Protein AF-A0A2N1VUA3-F1 (afdb_monomer_lite)

Secondary structure (DSSP, 8-state):
--SSHHHHHHHHHHHHHHHHHHHHHHHHHTTS---EETT-HHHHHHH----HHHHHTT--EEEEEEEEE-TTS-EEEEEEEE-S-HHHHHHHHHHHHHS-EEPEEETTEEE-EEEEEEEEE----------

Radius of gyration: 24.46 Å; chains: 1; bounding box: 41×30×92 Å

pLDDT: mean 82.03, std 17.95, range [46.97, 97.94]

Sequence (131 aa):
MKSTVSKYLSAAALMFFLFCYNNSYYAQQKSENMPLPVGGVESIMQNVIYPETAKNAGIQGKVIVTALVNLQGDVIKTTVVRSAGPELDKAAQEAIEKTKFVPAIKNGEKVQAEVTIPVYFKLNEEKKNKE

Foldseek 3Di:
DPPPVVVVVVVVVVVVVVVVVVVVVVVVVVPQPAKAWDVGLVQLVVQQDQDPVCVVVVQWDKWKKKFKAALQQATPDIDTPDDSDPRNNVSSVRSNRPTGINAGGDPNGGGTDMDMDIDGGDDDPPDPDDD

Structure (mmCIF, N/CA/C/O backbone):
data_AF-A0A2N1VUA3-F1
#
_entry.id   AF-A0A2N1VUA3-F1
#
loop_
_atom_site.group_PDB
_atom_site.id
_atom_site.type_symbol
_atom_site.label_atom_id
_atom_site.label_alt_id
_atom_site.label_comp_id
_atom_site.label_asym_id
_atom_site.label_entity_id
_atom_site.label_seq_id
_atom_site.pdbx_PDB_ins_code
_atom_site.Cartn_x
_atom_site.Cartn_y
_atom_site.Cartn_z
_atom_site.occupancy
_atom_site.B_iso_or_equiv
_atom_site.auth_seq_id
_atom_site.auth_comp_id
_atom_site.auth_asym_id
_atom_site.auth_atom_id
_atom_site.pdbx_PDB_model_num
ATOM 1 N N . MET A 1 1 ? -9.321 17.331 -66.915 1.00 51.44 1 MET A N 1
ATOM 2 C CA . MET A 1 1 ? -10.028 17.347 -65.611 1.00 51.44 1 MET A CA 1
ATOM 3 C C . MET A 1 1 ? -9.950 15.988 -64.886 1.00 51.44 1 MET A C 1
ATOM 5 O O . MET A 1 1 ? -10.962 15.480 -64.434 1.00 51.44 1 MET A O 1
ATOM 9 N N . LYS A 1 2 ? -8.762 15.362 -64.782 1.00 47.41 2 LYS A N 1
ATOM 10 C CA . LYS A 1 2 ? -8.567 14.075 -64.066 1.00 47.41 2 LYS A CA 1
ATOM 11 C C . LYS A 1 2 ? -7.374 14.078 -63.089 1.00 47.41 2 LYS A C 1
ATOM 13 O O . LYS A 1 2 ? -7.181 13.111 -62.370 1.00 47.41 2 LYS A O 1
ATOM 18 N N . SER A 1 3 ? -6.584 15.155 -63.028 1.00 53.78 3 SER A N 1
ATOM 19 C CA . SER A 1 3 ? -5.325 15.190 -62.261 1.00 53.78 3 SER A CA 1
ATOM 20 C C . SER A 1 3 ? -5.448 15.772 -60.848 1.00 53.78 3 SER A C 1
ATOM 22 O O . SER A 1 3 ? -4.531 15.615 -60.048 1.00 53.78 3 SER A O 1
ATOM 24 N N . THR A 1 4 ? -6.561 16.432 -60.524 1.00 52.69 4 THR A N 1
ATOM 25 C CA . THR A 1 4 ? -6.738 17.142 -59.249 1.00 52.69 4 THR A CA 1
ATOM 26 C C . THR A 1 4 ? -7.256 16.211 -58.149 1.00 52.69 4 THR A C 1
ATOM 28 O O . THR A 1 4 ? -6.668 16.143 -57.077 1.00 52.69 4 THR A O 1
ATOM 31 N N . VAL A 1 5 ? -8.278 15.397 -58.437 1.00 56.91 5 VAL A N 1
ATOM 32 C CA . VAL A 1 5 ? -8.904 14.472 -57.467 1.00 56.91 5 VAL A CA 1
ATOM 33 C C . VAL A 1 5 ? -7.919 13.405 -56.961 1.00 56.91 5 VAL A C 1
ATOM 35 O O . VAL A 1 5 ? -7.900 13.102 -55.773 1.00 56.91 5 VAL A O 1
ATOM 38 N N . SER A 1 6 ? -7.025 12.908 -57.824 1.00 48.34 6 SER A N 1
ATOM 39 C CA . SER A 1 6 ? -6.005 11.912 -57.450 1.00 48.34 6 SER A CA 1
ATOM 40 C C . SER A 1 6 ? -4.966 12.445 -56.456 1.00 48.34 6 SER A C 1
ATOM 42 O O . SER A 1 6 ? -4.451 11.674 -55.649 1.00 48.34 6 SER A O 1
ATOM 44 N N . LYS A 1 7 ? -4.654 13.750 -56.494 1.00 51.56 7 LYS A N 1
ATOM 45 C CA . LYS A 1 7 ? -3.685 14.371 -55.575 1.00 51.56 7 LYS A CA 1
ATOM 46 C C . LYS A 1 7 ? -4.269 14.538 -54.168 1.00 51.56 7 LYS A C 1
ATOM 48 O O . LYS A 1 7 ? -3.577 14.273 -53.190 1.00 51.56 7 LYS A O 1
ATOM 53 N N . TYR A 1 8 ? -5.551 14.896 -54.063 1.00 56.16 8 TYR A N 1
ATOM 54 C CA . TYR A 1 8 ? -6.241 15.020 -52.772 1.00 56.16 8 TYR A CA 1
ATOM 55 C C . TYR A 1 8 ? -6.582 13.666 -52.147 1.00 56.16 8 TYR A C 1
ATOM 57 O O . TYR A 1 8 ? -6.525 13.534 -50.927 1.00 56.16 8 TYR A O 1
ATOM 65 N N . LEU A 1 9 ? -6.851 12.645 -52.968 1.00 53.16 9 LEU A N 1
ATOM 66 C CA . LEU A 1 9 ? -7.086 11.282 -52.491 1.00 53.16 9 LEU A CA 1
ATOM 67 C C . LEU A 1 9 ? -5.841 10.697 -51.797 1.00 53.16 9 LEU A C 1
ATOM 69 O O . LEU A 1 9 ? -5.961 10.047 -50.763 1.00 53.16 9 LEU A O 1
ATOM 73 N N . SER A 1 10 ? -4.641 11.004 -52.306 1.00 59.09 10 SER A N 1
ATOM 74 C CA . SER A 1 10 ? -3.380 10.580 -51.682 1.00 59.09 10 SER A CA 1
ATOM 75 C C . SER A 1 10 ? -3.047 11.367 -50.407 1.00 59.09 10 SER A C 1
ATOM 77 O O . SER A 1 10 ? -2.540 10.786 -49.450 1.00 59.09 10 SER A O 1
ATOM 79 N N . ALA A 1 11 ? -3.333 12.673 -50.369 1.00 59.22 11 ALA A N 1
ATOM 80 C CA . ALA A 1 11 ? -3.053 13.519 -49.205 1.00 59.22 11 ALA A CA 1
ATOM 81 C C . ALA A 1 11 ? -4.005 13.238 -48.028 1.00 59.22 11 ALA A C 1
ATOM 83 O O . ALA A 1 11 ? -3.568 13.197 -46.879 1.00 59.22 11 ALA A O 1
ATOM 84 N N . ALA A 1 12 ? -5.289 12.989 -48.309 1.00 60.38 12 ALA A N 1
ATOM 85 C CA . ALA A 1 12 ? -6.269 12.604 -47.297 1.00 60.38 12 ALA A CA 1
ATOM 86 C C . ALA A 1 12 ? -5.959 11.222 -46.703 1.00 60.38 12 ALA A C 1
ATOM 88 O O . ALA A 1 12 ? -6.050 11.052 -45.491 1.00 60.38 12 ALA A O 1
ATOM 89 N N . ALA A 1 13 ? -5.513 10.265 -47.526 1.00 60.50 13 ALA A N 1
ATOM 90 C CA . ALA A 1 13 ? -5.054 8.964 -47.046 1.00 60.50 13 ALA A CA 1
ATOM 91 C C . ALA A 1 13 ? -3.825 9.096 -46.129 1.00 60.50 13 ALA A C 1
ATOM 93 O O . ALA A 1 13 ? -3.815 8.523 -45.046 1.00 60.50 13 ALA A O 1
ATOM 94 N N . LEU A 1 14 ? -2.828 9.908 -46.499 1.00 60.19 14 LEU A N 1
ATOM 95 C CA . LEU A 1 14 ? -1.644 10.171 -45.666 1.00 60.19 14 LEU A CA 1
ATOM 96 C C . LEU A 1 14 ? -1.987 10.859 -44.334 1.00 60.19 14 LEU A C 1
ATOM 98 O O . LEU A 1 14 ? -1.448 10.478 -43.298 1.00 60.19 14 LEU A O 1
ATOM 102 N N . MET A 1 15 ? -2.913 11.820 -44.337 1.00 61.62 15 MET A N 1
ATOM 103 C CA . MET A 1 15 ? -3.420 12.466 -43.116 1.00 61.62 15 MET A CA 1
ATOM 104 C C . MET A 1 15 ? -4.175 11.482 -42.213 1.00 61.62 15 MET A C 1
ATOM 106 O O . MET A 1 15 ? -3.995 11.506 -40.998 1.00 61.62 15 MET A O 1
ATOM 110 N N . PHE A 1 16 ? -4.984 10.590 -42.792 1.00 61.81 16 PHE A N 1
ATOM 111 C CA . PHE A 1 16 ? -5.712 9.563 -42.043 1.00 61.81 16 PHE A CA 1
ATOM 112 C C . PHE A 1 16 ? -4.758 8.518 -41.455 1.00 61.81 16 PHE A C 1
ATOM 114 O O . PHE A 1 16 ? -4.883 8.159 -40.289 1.00 61.81 16 PHE A O 1
ATOM 121 N N . PHE A 1 17 ? -3.745 8.101 -42.218 1.00 59.34 17 PHE A N 1
ATOM 122 C CA . PHE A 1 17 ? -2.687 7.219 -41.731 1.00 59.34 17 PHE A CA 1
ATOM 123 C C . PHE A 1 17 ? -1.884 7.867 -40.601 1.00 59.34 17 PHE A C 1
ATOM 125 O O . PHE A 1 17 ? -1.675 7.217 -39.584 1.00 59.34 17 PHE A O 1
ATOM 132 N N . LEU A 1 18 ? -1.504 9.144 -40.713 1.00 60.25 18 LEU A N 1
ATOM 133 C CA . LEU A 1 18 ? -0.823 9.864 -39.632 1.00 60.25 18 LEU A CA 1
ATOM 134 C C . LEU A 1 18 ? -1.718 10.036 -38.397 1.00 60.25 18 LEU A C 1
ATOM 136 O O . LEU A 1 18 ? -1.234 9.900 -37.277 1.00 60.25 18 LEU A O 1
ATOM 140 N N . PHE A 1 19 ? -3.014 10.298 -38.566 1.00 60.75 19 PHE A N 1
ATOM 141 C CA . PHE A 1 19 ? -3.951 10.425 -37.447 1.00 60.75 19 PHE A CA 1
ATOM 142 C C . PHE A 1 19 ? -4.188 9.080 -36.738 1.00 60.75 19 PHE A C 1
ATOM 144 O O . PHE A 1 19 ? -4.130 9.017 -35.510 1.00 60.75 19 PHE A O 1
ATOM 151 N N . CYS A 1 20 ? -4.368 7.989 -37.491 1.00 52.97 20 CYS A N 1
ATOM 152 C CA . CYS A 1 20 ? -4.460 6.630 -36.951 1.00 52.97 20 CYS A CA 1
ATOM 153 C C . CYS A 1 20 ? -3.163 6.197 -36.256 1.00 52.97 20 CYS A C 1
ATOM 155 O O . CYS A 1 20 ? -3.224 5.607 -35.179 1.00 52.97 20 CYS A O 1
ATOM 157 N N . TYR A 1 21 ? -2.000 6.531 -36.823 1.00 59.19 21 TYR A N 1
ATOM 158 C CA . TYR A 1 21 ? -0.707 6.235 -36.209 1.00 59.19 21 TYR A CA 1
ATOM 159 C C . TYR A 1 21 ? -0.550 6.987 -34.889 1.00 59.19 21 TYR A C 1
ATOM 161 O O . TYR A 1 21 ? -0.310 6.371 -33.859 1.00 59.19 21 TYR A O 1
ATOM 169 N N . ASN A 1 22 ? -0.790 8.299 -34.876 1.00 60.62 22 ASN A N 1
ATOM 170 C CA . ASN A 1 22 ? -0.729 9.076 -33.639 1.00 60.62 22 ASN A CA 1
ATOM 171 C C . ASN A 1 22 ? -1.673 8.496 -32.568 1.00 60.62 22 ASN A C 1
ATOM 173 O O . ASN A 1 22 ? -1.247 8.274 -31.438 1.00 60.62 22 ASN A O 1
ATOM 177 N N . ASN A 1 23 ? -2.915 8.151 -32.923 1.00 58.12 23 ASN A N 1
ATOM 178 C CA . ASN A 1 23 ? -3.904 7.644 -31.967 1.00 58.12 23 ASN A CA 1
ATOM 179 C C . ASN A 1 23 ? -3.555 6.252 -31.388 1.00 58.12 23 ASN A C 1
ATOM 181 O O . ASN A 1 23 ? -3.677 6.037 -30.181 1.00 58.12 23 ASN A O 1
ATOM 185 N N . SER A 1 24 ? -3.053 5.319 -32.207 1.00 55.38 24 SER A N 1
ATOM 186 C CA . SER A 1 24 ? -2.587 4.008 -31.720 1.00 55.38 24 SER A CA 1
ATOM 187 C C . SER A 1 24 ? -1.357 4.114 -30.809 1.00 55.38 24 SER A C 1
ATOM 189 O O . SER A 1 24 ? -1.244 3.353 -29.849 1.00 55.38 24 SER A O 1
ATOM 191 N N . TYR A 1 25 ? -0.464 5.079 -31.047 1.00 56.69 25 TYR A N 1
ATOM 192 C CA . TYR A 1 25 ? 0.722 5.293 -30.210 1.00 56.69 25 TYR A CA 1
ATOM 193 C C . TYR A 1 25 ? 0.373 5.797 -28.805 1.00 56.69 25 TYR A C 1
ATOM 195 O O . TYR A 1 25 ? 0.914 5.294 -27.819 1.00 56.69 25 TYR A O 1
ATOM 203 N N . TYR A 1 26 ? -0.574 6.732 -28.687 1.00 53.28 26 TYR A N 1
ATOM 204 C CA . TYR A 1 26 ? -1.028 7.216 -27.378 1.00 53.28 26 TYR A CA 1
ATOM 205 C C . TYR A 1 26 ? -1.736 6.130 -26.556 1.00 53.28 26 TYR A C 1
ATOM 207 O O . TYR A 1 26 ? -1.639 6.126 -25.327 1.00 53.28 26 TYR A O 1
ATOM 215 N N . ALA A 1 27 ? -2.416 5.184 -27.212 1.00 52.66 27 ALA A N 1
ATOM 216 C CA . ALA A 1 27 ? -3.049 4.055 -26.534 1.00 52.66 27 ALA A CA 1
ATOM 217 C C . ALA A 1 27 ? -2.015 3.070 -25.960 1.00 52.66 27 ALA A C 1
ATOM 219 O O . ALA A 1 27 ? -2.166 2.622 -24.825 1.00 52.66 27 ALA A O 1
ATOM 220 N N . GLN A 1 28 ? -0.945 2.790 -26.709 1.00 46.97 28 GLN A N 1
ATOM 221 C CA . GLN A 1 28 ? 0.080 1.816 -26.322 1.00 46.97 28 GLN A CA 1
ATOM 222 C C . GLN A 1 28 ? 0.975 2.315 -25.176 1.00 46.97 28 GLN A C 1
ATOM 224 O O . GLN A 1 28 ? 1.352 1.544 -24.300 1.00 46.97 28 GLN A O 1
ATOM 229 N N . GLN A 1 29 ? 1.241 3.623 -25.118 1.00 49.41 29 GLN A N 1
ATOM 230 C CA . GLN A 1 29 ? 2.025 4.243 -24.042 1.00 49.41 29 GLN A CA 1
ATOM 231 C C . GLN A 1 29 ? 1.290 4.254 -22.690 1.00 49.41 29 GLN A C 1
ATOM 233 O O . GLN A 1 29 ? 1.911 4.268 -21.630 1.00 49.41 29 GLN A O 1
ATOM 238 N N . LYS A 1 30 ? -0.048 4.238 -22.720 1.00 47.91 30 LYS A N 1
ATOM 239 C CA . LYS A 1 30 ? -0.902 4.202 -21.525 1.00 47.91 30 LYS A CA 1
ATOM 240 C C . LYS A 1 30 ? -1.029 2.791 -20.927 1.00 47.91 30 LYS A C 1
ATOM 242 O O . LYS A 1 30 ? -1.476 2.661 -19.790 1.00 47.91 30 LYS A O 1
ATOM 247 N N . SER A 1 31 ? -0.643 1.752 -21.671 1.00 49.81 31 SER A N 1
ATOM 248 C CA . SER A 1 31 ? -0.792 0.339 -21.299 1.00 49.81 31 SER A CA 1
ATOM 249 C C . SER A 1 31 ? 0.531 -0.404 -21.080 1.00 49.81 31 SER A C 1
ATOM 251 O O . SER A 1 31 ? 0.536 -1.631 -21.057 1.00 49.81 31 SER A O 1
ATOM 253 N N . GLU A 1 32 ? 1.658 0.293 -20.921 1.00 57.53 32 GLU A N 1
ATOM 254 C CA . GLU A 1 32 ? 2.891 -0.340 -20.440 1.00 57.53 32 GLU A CA 1
ATOM 255 C C . GLU A 1 32 ? 2.730 -0.629 -18.940 1.00 57.53 32 GLU A C 1
ATOM 257 O O . GLU A 1 32 ? 2.723 0.265 -18.094 1.00 57.53 32 GLU A O 1
ATOM 262 N N . ASN A 1 33 ? 2.427 -1.901 -18.676 1.00 69.75 33 ASN A N 1
ATOM 263 C CA . ASN A 1 33 ? 1.785 -2.459 -17.490 1.00 69.75 33 ASN A CA 1
ATOM 264 C C . ASN A 1 33 ? 2.313 -1.891 -16.167 1.00 69.75 33 ASN A C 1
ATOM 266 O O . ASN A 1 33 ? 3.474 -2.091 -15.830 1.00 69.75 33 ASN A O 1
ATOM 270 N N . MET A 1 34 ? 1.443 -1.234 -15.397 1.00 83.06 34 MET A N 1
ATOM 271 C CA . MET A 1 34 ? 1.712 -0.853 -14.007 1.00 83.06 34 MET A CA 1
ATOM 272 C C . MET A 1 34 ? 1.894 -2.103 -13.132 1.00 83.06 34 MET A C 1
ATOM 274 O O . MET A 1 34 ? 1.373 -3.167 -13.481 1.00 83.06 34 MET A O 1
ATOM 278 N N . PRO A 1 35 ? 2.569 -1.995 -11.975 1.00 88.62 35 PRO A N 1
ATOM 279 C CA . PRO A 1 35 ? 2.645 -3.107 -11.044 1.00 88.62 35 PRO A CA 1
ATOM 280 C C . PRO A 1 35 ? 1.252 -3.537 -10.574 1.00 88.62 35 PRO A C 1
ATOM 282 O O . PRO A 1 35 ? 0.437 -2.699 -10.184 1.00 88.62 35 PRO A O 1
ATOM 285 N N . LEU A 1 36 ? 0.985 -4.843 -10.578 1.00 91.12 36 LEU A N 1
ATOM 286 C CA . LEU A 1 36 ? -0.290 -5.411 -10.124 1.00 91.12 36 LEU A CA 1
ATOM 287 C C . LEU A 1 36 ? -0.052 -6.391 -8.976 1.00 91.12 36 LEU A C 1
ATOM 289 O O . LEU A 1 36 ? 0.828 -7.234 -9.106 1.00 91.12 36 LEU A O 1
ATOM 293 N N . PRO A 1 37 ? -0.815 -6.345 -7.873 1.00 93.25 37 PRO A N 1
ATOM 294 C CA . PRO A 1 37 ? -0.665 -7.323 -6.801 1.00 93.25 37 PRO A CA 1
ATOM 295 C C . PRO A 1 37 ? -0.981 -8.734 -7.314 1.00 93.25 37 PRO A C 1
ATOM 297 O O . PRO A 1 37 ? -1.986 -8.966 -7.992 1.00 93.25 37 PRO A O 1
ATOM 300 N N . VAL A 1 38 ? -0.121 -9.695 -6.987 1.00 91.50 38 VAL A N 1
ATOM 301 C CA . VAL A 1 38 ? -0.350 -11.116 -7.256 1.00 91.50 38 VAL A CA 1
ATOM 302 C C . VAL A 1 38 ? -1.570 -11.543 -6.442 1.00 91.50 38 VAL A C 1
ATOM 304 O O . VAL A 1 38 ? -1.610 -11.339 -5.233 1.00 91.50 38 VAL A O 1
ATOM 307 N N . GLY A 1 39 ? -2.588 -12.093 -7.106 1.00 89.31 39 GLY A N 1
ATOM 308 C CA . GLY A 1 39 ? -3.888 -12.379 -6.481 1.00 89.31 39 GLY A CA 1
ATOM 309 C C . GLY A 1 39 ? -4.870 -11.200 -6.478 1.00 89.31 39 GLY A C 1
ATOM 310 O O . GLY A 1 39 ? -5.962 -11.319 -5.929 1.00 89.31 39 GLY A O 1
ATOM 311 N N . GLY A 1 40 ? -4.528 -10.080 -7.124 1.00 90.00 40 GLY A N 1
ATOM 312 C CA . GLY A 1 40 ? -5.394 -8.908 -7.219 1.00 90.00 40 GLY A CA 1
ATOM 313 C C . GLY A 1 40 ? -5.474 -8.118 -5.912 1.00 90.00 40 GLY A C 1
ATOM 314 O O . GLY A 1 40 ? -4.676 -8.300 -5.002 1.00 90.00 40 GLY A O 1
ATOM 315 N N . VAL A 1 41 ? -6.439 -7.202 -5.817 1.00 87.75 41 VAL A N 1
ATOM 316 C CA . VAL A 1 41 ? -6.606 -6.339 -4.628 1.00 87.75 41 VAL A CA 1
ATOM 317 C C . VAL A 1 41 ? -6.906 -7.158 -3.365 1.00 87.75 41 VAL A C 1
ATOM 319 O O . VAL A 1 41 ? -6.543 -6.752 -2.265 1.00 87.75 41 VAL A O 1
ATOM 322 N N . GLU A 1 42 ? -7.512 -8.334 -3.525 1.00 89.25 42 GLU A N 1
ATOM 323 C CA . GLU A 1 42 ? -7.859 -9.232 -2.424 1.00 89.25 42 GLU A CA 1
ATOM 324 C C . GLU A 1 42 ? -6.632 -9.687 -1.625 1.00 89.25 42 GLU A C 1
ATOM 326 O O . GLU A 1 42 ? -6.698 -9.756 -0.401 1.00 89.25 42 GLU A O 1
ATOM 331 N N . SER A 1 43 ? -5.489 -9.931 -2.277 1.00 91.00 43 SER A N 1
ATOM 332 C CA . SER A 1 43 ? -4.279 -10.369 -1.566 1.00 91.00 43 SER A CA 1
ATOM 333 C C . SER A 1 43 ? -3.738 -9.297 -0.623 1.00 91.00 43 SER A C 1
ATOM 335 O O . SER A 1 43 ? -3.231 -9.612 0.452 1.00 91.00 43 SER A O 1
ATOM 337 N N . ILE A 1 44 ? -3.921 -8.023 -0.975 1.00 90.94 44 ILE A N 1
ATOM 338 C CA . ILE A 1 44 ? -3.609 -6.905 -0.084 1.00 90.94 44 ILE A CA 1
ATOM 339 C C . ILE A 1 44 ? -4.553 -6.949 1.112 1.00 90.94 44 ILE A C 1
ATOM 341 O O . ILE A 1 44 ? -4.090 -6.907 2.246 1.00 90.94 44 ILE A O 1
ATOM 345 N N . MET A 1 45 ? -5.860 -7.083 0.872 1.00 89.31 45 MET A N 1
ATOM 346 C CA . MET A 1 45 ? -6.873 -7.107 1.933 1.00 89.31 45 MET A CA 1
ATOM 347 C C . MET A 1 45 ? -6.679 -8.274 2.909 1.00 89.31 45 MET A C 1
ATOM 349 O O . MET A 1 45 ? -6.862 -8.089 4.108 1.00 89.31 45 MET A O 1
ATOM 353 N N . GLN A 1 46 ? -6.239 -9.437 2.428 1.00 91.19 46 GLN A N 1
ATOM 354 C CA . GLN A 1 46 ? -5.885 -10.586 3.271 1.00 91.19 46 GLN A CA 1
ATOM 355 C C . GLN A 1 46 ? -4.702 -10.297 4.205 1.00 91.19 46 GLN A C 1
ATOM 357 O O . GLN A 1 46 ? -4.643 -10.832 5.310 1.00 91.19 46 GLN A O 1
ATOM 362 N N . ASN A 1 47 ? -3.781 -9.429 3.782 1.00 91.75 47 ASN A N 1
ATOM 363 C CA . ASN A 1 47 ? -2.646 -8.995 4.592 1.00 91.75 47 ASN A CA 1
ATOM 364 C C . ASN A 1 47 ? -2.983 -7.809 5.516 1.00 91.75 47 ASN A C 1
ATOM 366 O O . ASN A 1 47 ? -2.175 -7.474 6.387 1.00 91.75 47 ASN A O 1
ATOM 370 N N . VAL A 1 48 ? -4.145 -7.162 5.346 1.00 92.88 48 VAL A N 1
ATOM 371 C CA . VAL A 1 48 ? -4.567 -6.033 6.186 1.00 92.88 48 VAL A CA 1
ATOM 372 C C . VAL A 1 48 ? -4.998 -6.539 7.557 1.00 92.88 48 VAL A C 1
ATOM 374 O O . VAL A 1 48 ? -6.042 -7.166 7.726 1.00 92.88 48 VAL A O 1
ATOM 377 N N . ILE A 1 49 ? -4.217 -6.177 8.572 1.00 93.31 49 ILE A N 1
ATOM 378 C CA . ILE A 1 49 ? -4.561 -6.398 9.975 1.00 93.31 49 ILE A CA 1
ATOM 379 C C . ILE A 1 49 ? -5.078 -5.082 10.542 1.00 93.31 49 ILE A C 1
ATOM 381 O O . ILE A 1 49 ? -4.326 -4.131 10.725 1.00 93.31 49 ILE A O 1
ATOM 385 N N . TYR A 1 50 ? -6.377 -5.021 10.821 1.00 93.25 50 TYR A N 1
ATOM 386 C CA . TYR A 1 50 ? -6.999 -3.834 11.401 1.00 93.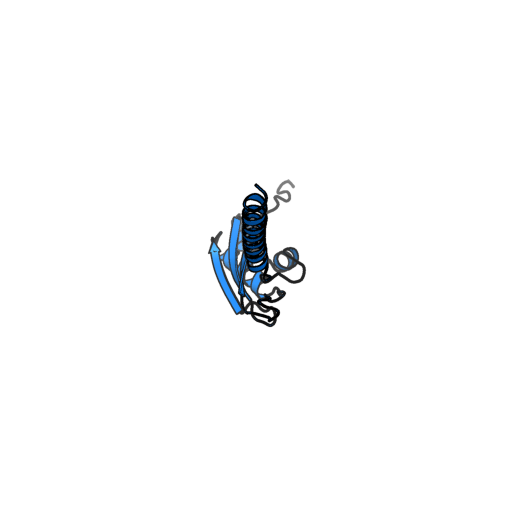25 50 TYR A CA 1
ATOM 387 C C . TYR A 1 50 ? -6.611 -3.717 12.891 1.00 93.25 50 TYR A C 1
ATOM 389 O O . TYR A 1 50 ? -7.003 -4.599 13.667 1.00 93.25 50 TYR A O 1
ATOM 397 N N . PRO A 1 51 ? -5.882 -2.655 13.304 1.00 92.81 51 PRO A N 1
ATOM 398 C CA . PRO A 1 51 ? -5.421 -2.476 14.683 1.00 92.81 51 PRO A CA 1
ATOM 399 C C . PRO A 1 51 ? -6.571 -2.464 15.692 1.00 92.81 51 PRO A C 1
ATOM 401 O O . PRO A 1 51 ? -7.582 -1.797 15.475 1.00 92.81 51 PRO A O 1
ATOM 404 N N . GLU A 1 52 ? -6.421 -3.174 16.812 1.00 92.31 52 GLU A N 1
ATOM 405 C CA . GLU A 1 52 ? -7.459 -3.240 17.852 1.00 92.31 52 GLU A CA 1
ATOM 406 C C . GLU A 1 52 ? -7.744 -1.878 18.482 1.00 92.31 52 GLU A C 1
ATOM 408 O O . GLU A 1 52 ? -8.897 -1.553 18.752 1.00 92.31 52 GLU A O 1
ATOM 413 N N . THR A 1 53 ? -6.713 -1.054 18.658 1.00 91.56 53 THR A N 1
ATOM 414 C CA . THR A 1 53 ? -6.835 0.323 19.146 1.00 91.56 53 THR A CA 1
ATOM 415 C C . THR A 1 53 ? -7.722 1.157 18.224 1.00 91.56 53 THR A C 1
ATOM 417 O O . THR A 1 53 ? -8.704 1.736 18.688 1.00 91.56 53 THR A O 1
ATOM 420 N N . ALA A 1 54 ? -7.475 1.108 16.912 1.00 92.62 54 ALA A N 1
ATOM 421 C CA . ALA A 1 54 ? -8.300 1.777 15.911 1.00 92.62 54 ALA A CA 1
ATOM 422 C C . ALA A 1 54 ? -9.735 1.227 15.866 1.00 92.62 54 ALA A C 1
ATOM 424 O O . ALA A 1 54 ? -10.680 2.006 15.735 1.00 92.62 54 ALA A O 1
ATOM 425 N N . LYS A 1 55 ? -9.924 -0.095 16.016 1.00 91.19 55 LYS A N 1
ATOM 426 C CA . LYS A 1 55 ? -11.265 -0.708 16.106 1.00 91.19 55 LYS A CA 1
ATOM 427 C C . LYS A 1 55 ? -12.034 -0.207 17.325 1.00 91.19 55 LYS A C 1
ATOM 429 O O . LYS A 1 55 ? -13.174 0.229 17.186 1.00 91.19 55 LYS A O 1
ATOM 434 N N . ASN 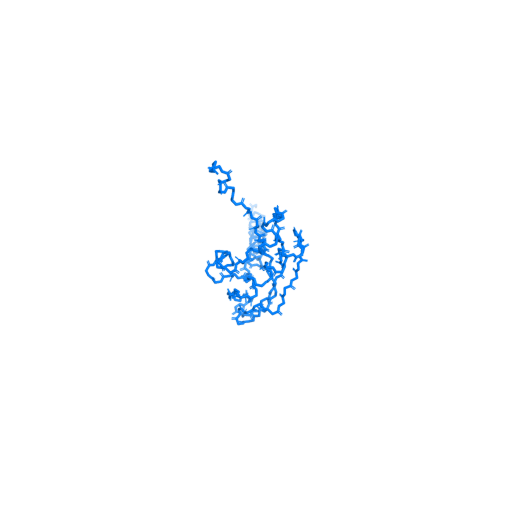A 1 56 ? -11.410 -0.247 18.501 1.00 90.56 56 ASN A N 1
ATOM 435 C CA . ASN A 1 56 ? -12.020 0.156 19.770 1.00 90.56 56 ASN A CA 1
ATOM 436 C C . ASN A 1 56 ? -12.325 1.657 19.806 1.00 90.56 56 ASN A C 1
ATOM 438 O O . ASN A 1 56 ? -13.329 2.068 20.383 1.00 90.56 56 ASN A O 1
ATOM 442 N N . ALA A 1 57 ? -11.486 2.464 19.155 1.00 90.88 57 ALA A N 1
ATOM 443 C CA . ALA A 1 57 ? -11.686 3.899 18.992 1.00 90.88 57 ALA A CA 1
ATOM 444 C C . ALA A 1 57 ? -12.685 4.261 17.874 1.00 90.88 57 ALA A C 1
ATOM 446 O O . ALA A 1 57 ? -12.957 5.441 17.663 1.00 90.88 57 ALA A O 1
ATOM 447 N N . GLY A 1 58 ? -13.225 3.281 17.138 1.00 91.44 58 GLY A N 1
ATOM 448 C CA . GLY A 1 58 ? -14.170 3.528 16.046 1.00 91.44 58 GLY A CA 1
ATOM 449 C C . GLY A 1 58 ? -13.553 4.210 14.817 1.00 91.44 58 GLY A C 1
ATOM 450 O O . GLY A 1 58 ? -14.281 4.760 13.993 1.00 91.44 58 GLY A O 1
ATOM 451 N N . ILE A 1 59 ? -12.224 4.206 14.683 1.00 92.44 59 ILE A N 1
ATOM 452 C CA . ILE A 1 59 ? -11.509 4.912 13.613 1.00 92.44 59 ILE A CA 1
ATOM 453 C C . ILE A 1 59 ? -11.639 4.112 12.324 1.00 92.44 59 ILE A C 1
ATOM 455 O O . ILE A 1 59 ? -11.127 3.000 12.239 1.00 92.44 59 ILE A O 1
ATOM 459 N N . GLN A 1 60 ? -12.273 4.699 11.311 1.00 94.25 60 GLN A N 1
ATOM 460 C CA . GLN A 1 60 ? -12.486 4.122 9.984 1.00 94.25 60 GLN A CA 1
ATOM 461 C C . GLN A 1 60 ? -12.015 5.083 8.895 1.00 94.25 60 GLN A C 1
ATOM 463 O O . GLN A 1 60 ? -11.900 6.289 9.117 1.00 94.25 60 GLN A O 1
ATOM 468 N N . GLY A 1 61 ? -11.823 4.576 7.678 1.00 94.38 61 GLY A N 1
ATOM 469 C CA . GLY A 1 61 ? -11.591 5.445 6.535 1.00 94.38 61 GLY A CA 1
ATOM 470 C C . GLY A 1 61 ? -10.849 4.789 5.385 1.00 94.38 61 GLY A C 1
ATOM 471 O O . GLY A 1 61 ? -10.712 3.571 5.292 1.00 94.38 61 GLY A O 1
ATOM 472 N N . LYS A 1 62 ? -10.387 5.640 4.471 1.00 95.69 62 LYS A N 1
ATOM 473 C CA . LYS A 1 62 ? -9.631 5.252 3.282 1.00 95.69 62 LYS A CA 1
ATOM 474 C C . LYS A 1 62 ? -8.208 5.778 3.400 1.00 95.69 62 LYS A C 1
ATOM 476 O O . LYS A 1 62 ? -8.010 6.992 3.330 1.00 95.69 62 LYS A O 1
ATOM 481 N N . VAL A 1 63 ? -7.249 4.866 3.495 1.00 97.50 63 VAL A N 1
ATOM 482 C CA . VAL A 1 63 ? -5.822 5.176 3.385 1.00 97.50 63 VAL A CA 1
ATOM 483 C C . VAL A 1 63 ? -5.417 5.033 1.921 1.00 97.50 63 VAL A C 1
ATOM 485 O O . VAL A 1 63 ? -5.819 4.081 1.251 1.00 97.50 63 VAL A O 1
ATOM 488 N N . ILE A 1 64 ? -4.654 5.985 1.393 1.00 97.50 64 ILE A N 1
ATOM 489 C CA . ILE A 1 64 ? -4.079 5.890 0.046 1.00 97.50 64 ILE A CA 1
ATOM 490 C C . ILE A 1 64 ? -2.567 5.834 0.190 1.00 97.50 64 ILE A C 1
ATOM 492 O O . ILE A 1 64 ? -1.971 6.767 0.730 1.00 97.50 64 ILE A O 1
ATOM 496 N N . VAL A 1 65 ? -1.965 4.762 -0.313 1.00 97.56 65 VAL A N 1
ATOM 497 C CA . VAL A 1 65 ? -0.523 4.513 -0.239 1.00 97.56 65 VAL A CA 1
ATOM 498 C C . VAL A 1 65 ? 0.033 4.389 -1.650 1.00 97.56 65 VAL A C 1
ATOM 500 O O . VAL A 1 65 ? -0.529 3.677 -2.477 1.00 97.56 65 VAL A O 1
ATOM 503 N N . THR A 1 66 ? 1.144 5.060 -1.925 1.00 97.12 66 THR A N 1
ATOM 504 C CA . THR A 1 66 ? 1.970 4.794 -3.104 1.00 97.12 66 THR A CA 1
ATOM 505 C C . THR A 1 66 ? 3.078 3.825 -2.719 1.00 97.12 66 THR A C 1
ATOM 507 O O . THR A 1 66 ? 3.756 4.027 -1.714 1.00 97.12 66 THR A O 1
ATOM 510 N N . ALA A 1 67 ? 3.252 2.771 -3.508 1.00 97.38 67 ALA A N 1
ATOM 511 C CA . ALA A 1 67 ? 4.271 1.751 -3.325 1.00 97.38 67 ALA A CA 1
ATOM 512 C C . ALA A 1 67 ? 5.204 1.707 -4.533 1.00 97.38 67 ALA A C 1
ATOM 514 O O . ALA A 1 67 ? 4.749 1.700 -5.675 1.00 97.38 67 ALA A O 1
ATOM 515 N N . LEU A 1 68 ? 6.505 1.655 -4.272 1.00 96.62 68 LEU A N 1
ATOM 516 C CA . LEU A 1 68 ? 7.548 1.465 -5.269 1.00 96.62 68 LEU A CA 1
ATOM 517 C C . LEU A 1 68 ? 7.868 -0.026 -5.364 1.00 96.62 68 LEU A C 1
ATOM 519 O O . LEU A 1 68 ? 8.332 -0.620 -4.389 1.00 96.62 68 LEU A O 1
ATOM 523 N N . VAL A 1 69 ? 7.620 -0.615 -6.530 1.00 97.00 69 VAL A N 1
ATOM 524 C CA . VAL A 1 69 ? 7.798 -2.045 -6.798 1.00 97.00 69 VAL A CA 1
ATOM 525 C C . VAL A 1 69 ? 9.034 -2.254 -7.664 1.00 97.00 69 VAL A C 1
ATOM 527 O O . VAL A 1 69 ? 9.186 -1.605 -8.702 1.00 97.00 69 VAL A O 1
ATOM 530 N N . ASN A 1 70 ? 9.919 -3.156 -7.242 1.00 96.00 70 ASN A N 1
ATOM 531 C CA . ASN A 1 70 ? 11.144 -3.494 -7.964 1.00 96.00 70 ASN A CA 1
ATOM 532 C C . ASN A 1 70 ? 10.899 -4.498 -9.116 1.00 96.00 70 ASN A C 1
ATOM 534 O O . ASN A 1 70 ? 9.790 -4.969 -9.362 1.00 96.00 70 ASN A O 1
ATOM 538 N N . LEU A 1 71 ? 11.977 -4.867 -9.809 1.00 94.94 71 LEU A N 1
ATOM 539 C CA . LEU A 1 71 ? 11.984 -5.804 -10.943 1.00 94.94 71 LEU A CA 1
ATOM 540 C C . LEU A 1 71 ? 11.571 -7.239 -10.559 1.00 94.94 71 LEU A C 1
ATOM 542 O O . LEU A 1 71 ? 11.196 -8.039 -11.421 1.00 94.94 71 LEU A O 1
ATOM 546 N N . GLN A 1 72 ? 11.677 -7.580 -9.276 1.00 95.25 72 GLN A N 1
ATOM 547 C CA . GLN A 1 72 ? 11.327 -8.878 -8.705 1.00 95.25 72 GLN A CA 1
ATOM 548 C C . GLN A 1 72 ? 9.864 -8.931 -8.248 1.00 95.25 72 GLN A C 1
ATOM 550 O O . GLN A 1 72 ? 9.360 -10.024 -7.995 1.00 95.25 72 GLN A O 1
ATOM 555 N N . GLY A 1 73 ? 9.171 -7.788 -8.208 1.00 94.56 73 GLY A N 1
ATOM 556 C CA . GLY A 1 73 ? 7.808 -7.708 -7.695 1.00 94.56 73 GLY A CA 1
ATOM 557 C C . GLY A 1 73 ? 7.713 -7.430 -6.196 1.00 94.56 73 GLY A C 1
ATOM 558 O O . GLY A 1 73 ? 6.644 -7.606 -5.611 1.00 94.56 73 GLY A O 1
ATOM 559 N N . ASP A 1 74 ? 8.809 -7.017 -5.565 1.00 97.38 74 ASP A N 1
ATOM 560 C CA . ASP A 1 74 ? 8.845 -6.663 -4.149 1.00 97.38 74 ASP A CA 1
ATOM 561 C C . ASP A 1 74 ? 8.615 -5.168 -3.968 1.00 97.38 74 ASP A C 1
ATOM 563 O O . ASP A 1 74 ? 9.138 -4.343 -4.724 1.00 97.38 74 ASP A O 1
ATOM 567 N N . VAL A 1 75 ? 7.874 -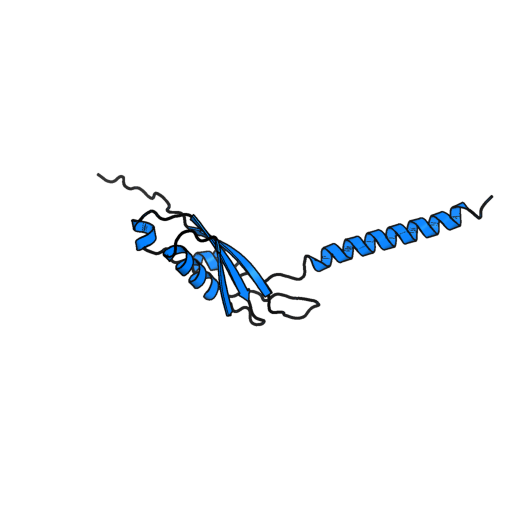4.817 -2.921 1.00 97.38 75 VAL A N 1
ATOM 568 C CA . VAL A 1 75 ? 7.733 -3.429 -2.488 1.00 97.38 75 VAL A CA 1
ATOM 569 C C . VAL A 1 75 ? 8.997 -3.021 -1.737 1.00 97.38 75 VAL A C 1
ATOM 571 O O . VAL A 1 75 ? 9.348 -3.622 -0.726 1.00 97.38 75 VAL A O 1
ATOM 574 N N . ILE A 1 76 ? 9.680 -1.990 -2.230 1.00 97.12 76 ILE A N 1
ATOM 575 C CA . ILE A 1 76 ? 10.924 -1.474 -1.631 1.00 97.12 76 ILE A CA 1
ATOM 576 C C . ILE A 1 76 ? 10.723 -0.160 -0.877 1.00 97.12 76 ILE A C 1
ATOM 578 O O . ILE A 1 76 ? 11.577 0.241 -0.089 1.00 97.12 76 ILE A O 1
ATOM 582 N N . LYS A 1 77 ? 9.610 0.534 -1.131 1.00 97.06 77 LYS A N 1
ATOM 583 C CA . LYS A 1 77 ? 9.244 1.769 -0.439 1.00 97.06 77 LYS A CA 1
ATOM 584 C C . LYS A 1 77 ? 7.738 1.966 -0.482 1.00 97.06 77 LYS A C 1
ATOM 586 O O . LYS A 1 77 ? 7.122 1.762 -1.52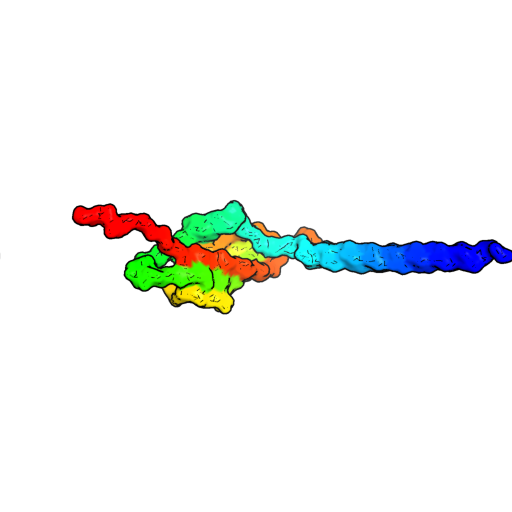5 1.00 97.06 77 LYS A O 1
ATOM 591 N N . THR A 1 78 ? 7.175 2.436 0.620 1.00 97.75 78 THR A N 1
ATOM 592 C CA . THR A 1 78 ? 5.790 2.894 0.719 1.00 97.75 78 THR A CA 1
ATOM 593 C C . THR A 1 78 ? 5.752 4.373 1.108 1.00 97.75 78 THR A C 1
ATOM 595 O O . THR A 1 78 ? 6.696 4.930 1.673 1.00 97.75 78 THR A O 1
ATOM 598 N N . THR A 1 79 ? 4.698 5.079 0.711 1.00 97.88 79 THR A N 1
ATOM 599 C CA . THR A 1 79 ? 4.469 6.482 1.072 1.00 97.88 79 THR A CA 1
ATOM 600 C C . THR A 1 79 ? 2.974 6.730 1.170 1.00 97.88 79 THR A C 1
ATOM 602 O O . THR A 1 79 ? 2.233 6.504 0.215 1.00 97.88 79 THR A O 1
ATOM 605 N N . VAL A 1 80 ? 2.515 7.204 2.325 1.00 97.94 80 VAL A N 1
ATOM 606 C CA . VAL A 1 80 ? 1.106 7.544 2.539 1.00 97.94 80 VAL A CA 1
ATOM 607 C C . VAL A 1 80 ? 0.800 8.870 1.846 1.00 97.94 80 VAL A C 1
ATOM 609 O O . VAL A 1 80 ? 1.359 9.907 2.189 1.00 97.94 80 VAL A O 1
ATOM 612 N N . VAL A 1 81 ? -0.100 8.831 0.866 1.00 97.44 81 VAL A N 1
ATOM 613 C CA . VAL A 1 81 ? -0.585 10.006 0.122 1.00 97.44 81 VAL A CA 1
ATOM 614 C C . VAL A 1 81 ? -1.811 10.608 0.799 1.00 97.44 81 VAL A C 1
ATOM 616 O O . VAL A 1 81 ? -1.998 11.823 0.806 1.00 97.44 81 VAL A O 1
ATOM 619 N N . ARG A 1 82 ? -2.666 9.759 1.378 1.00 97.38 82 ARG A N 1
ATOM 620 C CA . ARG A 1 82 ? -3.830 10.192 2.153 1.00 97.38 82 ARG A CA 1
ATOM 621 C C . ARG A 1 82 ? -3.949 9.342 3.404 1.00 97.38 82 ARG A C 1
ATOM 623 O O . ARG A 1 82 ? -4.142 8.133 3.298 1.00 97.38 82 ARG A O 1
ATOM 630 N N . SER A 1 83 ? -3.870 10.005 4.550 1.00 96.56 83 SER A N 1
ATOM 631 C CA . SER A 1 83 ? -4.035 9.388 5.861 1.00 96.56 83 SER A CA 1
ATOM 632 C C . SER A 1 83 ? -5.512 9.250 6.231 1.00 96.56 83 SER A C 1
ATOM 634 O O . SER A 1 83 ? -6.325 10.121 5.897 1.00 96.56 83 SER A O 1
ATOM 636 N N . ALA A 1 84 ? -5.846 8.169 6.935 1.00 94.19 84 ALA A N 1
ATOM 637 C CA . ALA A 1 84 ? -7.110 8.029 7.671 1.00 94.19 84 ALA A CA 1
ATOM 638 C C . ALA A 1 84 ? -6.897 7.879 9.190 1.00 94.19 84 ALA A C 1
ATOM 640 O O . ALA A 1 84 ? -7.860 7.732 9.938 1.00 94.19 84 ALA A O 1
ATOM 641 N N . GLY A 1 85 ? -5.643 7.916 9.643 1.00 94.56 85 GLY A N 1
ATOM 642 C CA . GLY A 1 85 ? -5.245 7.748 11.035 1.00 94.56 85 GLY A CA 1
ATOM 643 C C . GLY A 1 85 ? -3.896 7.024 11.121 1.00 94.56 85 GLY A C 1
ATOM 644 O O . GLY A 1 85 ? -3.714 6.044 10.401 1.00 94.56 85 GLY A O 1
ATOM 645 N N . PRO A 1 86 ? -2.968 7.426 12.013 1.00 94.94 86 PRO A N 1
ATOM 646 C CA . PRO A 1 86 ? -1.609 6.868 12.048 1.00 94.94 86 PRO A CA 1
ATOM 647 C C . PRO A 1 86 ? -1.553 5.340 12.192 1.00 94.94 86 PRO A C 1
ATOM 649 O O . PRO A 1 86 ? -0.690 4.678 11.619 1.00 94.94 86 PRO A O 1
ATOM 652 N N . GLU A 1 87 ? -2.495 4.764 12.939 1.00 94.44 87 GLU A N 1
ATOM 653 C CA . GLU A 1 87 ? -2.582 3.317 13.146 1.00 94.44 87 GLU A CA 1
ATOM 654 C C . GLU A 1 87 ? -3.044 2.579 11.881 1.00 94.44 87 GLU A C 1
ATOM 656 O O . GLU A 1 87 ? -2.489 1.538 11.528 1.00 94.44 87 GLU A O 1
ATOM 661 N N . LEU A 1 88 ? -4.024 3.142 11.165 1.00 96.25 88 LEU A N 1
ATOM 662 C CA . LEU A 1 88 ? -4.517 2.596 9.898 1.00 96.25 88 LEU A CA 1
ATOM 663 C C . LEU A 1 88 ? -3.475 2.741 8.789 1.00 96.25 88 LEU A C 1
ATOM 665 O O . LEU A 1 88 ? -3.304 1.840 7.972 1.00 96.25 88 LEU A O 1
ATOM 669 N N . ASP A 1 89 ? -2.753 3.859 8.787 1.00 97.19 89 ASP A N 1
ATOM 670 C CA . ASP A 1 89 ? -1.680 4.133 7.840 1.00 97.19 89 ASP A CA 1
ATOM 671 C C . ASP A 1 89 ? -0.559 3.099 7.962 1.00 97.19 89 ASP A C 1
ATOM 673 O O . ASP A 1 89 ? -0.068 2.585 6.954 1.00 97.19 89 ASP A O 1
ATOM 677 N N . LYS A 1 90 ? -0.164 2.764 9.196 1.00 96.56 90 LYS A N 1
ATOM 678 C CA . LYS A 1 90 ? 0.832 1.722 9.463 1.00 96.56 90 LYS A CA 1
ATOM 679 C C . LYS A 1 90 ? 0.340 0.351 8.994 1.00 96.56 90 LYS A C 1
ATOM 681 O O . LYS A 1 90 ? 1.048 -0.325 8.255 1.00 96.56 90 LYS A O 1
ATOM 686 N N . ALA A 1 91 ? -0.888 -0.022 9.353 1.00 96.69 91 ALA A N 1
ATOM 687 C CA . ALA A 1 91 ? -1.480 -1.293 8.937 1.00 96.69 91 ALA A CA 1
ATOM 688 C C . ALA A 1 91 ? -1.580 -1.433 7.407 1.00 96.69 91 ALA A C 1
ATOM 690 O O . ALA A 1 91 ? -1.301 -2.498 6.857 1.00 96.69 91 ALA A O 1
ATOM 691 N N . ALA A 1 92 ? -1.947 -0.356 6.706 1.00 97.19 92 ALA A N 1
ATOM 692 C CA . ALA A 1 92 ? -2.016 -0.339 5.248 1.00 97.19 92 ALA A CA 1
ATOM 693 C C . ALA A 1 92 ? -0.635 -0.515 4.600 1.00 97.19 92 ALA A C 1
ATOM 695 O O . ALA A 1 92 ? -0.502 -1.294 3.657 1.00 97.19 92 ALA A O 1
ATOM 696 N N . GLN A 1 93 ? 0.388 0.182 5.104 1.00 97.75 93 GLN A N 1
ATOM 697 C CA . GLN A 1 93 ? 1.760 0.058 4.600 1.00 97.75 93 GLN A CA 1
ATOM 698 C C . GLN A 1 93 ? 2.297 -1.364 4.789 1.00 97.75 93 GLN A C 1
ATOM 700 O O . GLN A 1 93 ? 2.748 -1.966 3.817 1.00 97.75 93 GLN A O 1
ATOM 705 N N . GLU A 1 94 ? 2.148 -1.945 5.984 1.00 96.88 94 GLU A N 1
ATOM 706 C CA . GLU A 1 94 ? 2.608 -3.312 6.269 1.00 96.88 94 GLU A CA 1
ATOM 707 C C . GLU A 1 94 ? 1.932 -4.362 5.375 1.00 96.88 94 GLU A C 1
ATOM 709 O O . GLU A 1 94 ? 2.576 -5.314 4.926 1.00 96.88 94 GLU A O 1
ATOM 714 N N . ALA A 1 95 ? 0.633 -4.208 5.106 1.00 96.69 95 ALA A N 1
ATOM 715 C CA . ALA A 1 95 ? -0.104 -5.117 4.232 1.00 96.69 95 ALA A CA 1
ATOM 716 C C . ALA A 1 95 ? 0.407 -5.063 2.785 1.00 96.69 95 ALA A C 1
ATOM 718 O O . ALA A 1 95 ? 0.580 -6.097 2.131 1.00 96.69 95 ALA A O 1
ATOM 719 N N . ILE A 1 96 ? 0.680 -3.855 2.289 1.00 96.75 96 ILE A N 1
ATOM 720 C CA . ILE A 1 96 ? 1.214 -3.636 0.944 1.00 96.75 96 ILE A CA 1
ATOM 721 C C . ILE A 1 96 ? 2.646 -4.171 0.843 1.00 96.75 96 ILE A C 1
ATOM 723 O O . ILE A 1 96 ? 2.955 -4.865 -0.119 1.00 96.75 96 ILE A O 1
ATOM 727 N N . GLU A 1 97 ? 3.488 -3.931 1.848 1.00 96.62 97 GLU A N 1
ATOM 728 C CA . GLU A 1 97 ? 4.877 -4.414 1.895 1.00 96.62 97 GLU A CA 1
ATOM 729 C C . GLU A 1 97 ? 4.985 -5.943 1.861 1.00 96.62 97 GLU A C 1
ATOM 731 O O . GLU A 1 97 ? 5.896 -6.493 1.242 1.00 96.62 97 GLU A O 1
ATOM 736 N N . LYS A 1 98 ? 4.029 -6.643 2.481 1.00 95.75 98 LYS A N 1
ATOM 737 C CA . LYS A 1 98 ? 3.946 -8.113 2.461 1.00 95.75 98 LYS A CA 1
ATOM 738 C C . LYS A 1 98 ? 3.398 -8.675 1.148 1.00 95.75 98 LYS A C 1
ATOM 740 O O . LYS A 1 98 ? 3.532 -9.872 0.892 1.00 95.75 98 LYS A O 1
ATOM 745 N N . THR A 1 99 ? 2.772 -7.844 0.321 1.00 96.12 99 THR A N 1
ATOM 746 C CA . THR A 1 99 ? 2.135 -8.292 -0.917 1.00 96.12 99 THR A CA 1
ATOM 747 C C . THR A 1 99 ? 3.159 -8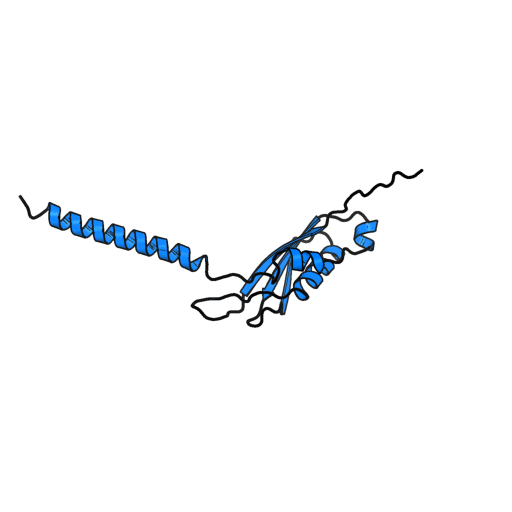.372 -2.047 1.00 96.12 99 THR A C 1
ATOM 749 O O . THR A 1 99 ? 3.934 -7.446 -2.272 1.00 96.12 99 THR A O 1
ATOM 752 N N . LYS A 1 100 ? 3.161 -9.484 -2.791 1.00 95.88 100 LYS A N 1
ATOM 753 C CA . LYS A 1 100 ? 3.938 -9.599 -4.032 1.00 95.88 100 LYS A CA 1
ATOM 754 C C . LYS A 1 100 ? 3.203 -8.948 -5.186 1.00 95.88 100 LYS A C 1
ATOM 756 O O . LYS A 1 100 ? 1.986 -9.069 -5.293 1.00 95.88 100 LYS A O 1
ATOM 761 N N . PHE A 1 101 ? 3.954 -8.331 -6.084 1.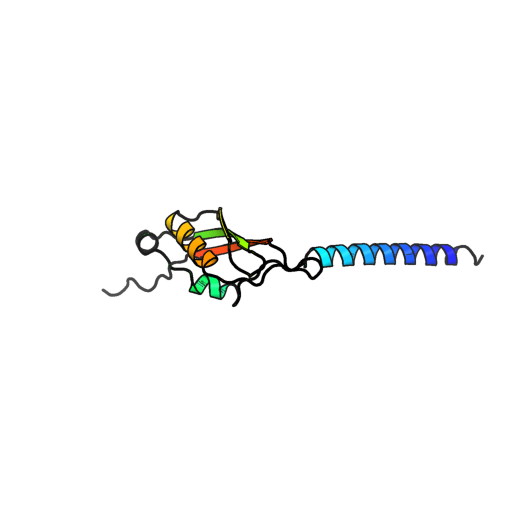00 95.69 101 PHE A N 1
ATOM 762 C CA . PHE A 1 101 ? 3.445 -7.677 -7.278 1.00 95.69 101 PHE A CA 1
ATOM 763 C C . PHE A 1 101 ? 4.033 -8.315 -8.535 1.00 95.69 101 PHE A C 1
ATOM 765 O O . PHE A 1 101 ? 5.155 -8.806 -8.554 1.00 95.69 101 PHE A O 1
ATOM 772 N N . VAL A 1 102 ? 3.277 -8.289 -9.621 1.00 92.69 102 VAL A N 1
ATOM 773 C CA . VAL A 1 102 ? 3.817 -8.440 -10.964 1.00 92.69 102 VAL A CA 1
ATOM 774 C C . VAL A 1 102 ? 4.547 -7.132 -11.282 1.00 92.69 102 VAL A C 1
ATOM 776 O O . VAL A 1 102 ? 3.922 -6.074 -11.176 1.00 92.69 102 VAL A O 1
ATOM 779 N N . PRO A 1 103 ? 5.848 -7.165 -11.621 1.00 92.44 103 PRO A N 1
ATOM 780 C CA . PRO A 1 103 ? 6.609 -5.961 -11.928 1.00 92.44 103 PRO A CA 1
ATOM 781 C C . PRO A 1 103 ? 6.072 -5.289 -13.191 1.00 92.44 103 PRO A C 1
ATOM 783 O O . PRO A 1 103 ? 5.501 -5.945 -14.067 1.00 92.44 103 PRO A O 1
ATOM 786 N N . ALA A 1 104 ? 6.301 -3.984 -13.299 1.00 92.50 104 ALA A N 1
ATOM 787 C CA . ALA A 1 104 ? 5.920 -3.254 -14.492 1.00 92.50 104 ALA A CA 1
ATOM 788 C C . ALA A 1 104 ? 6.756 -3.685 -15.699 1.00 92.50 104 ALA A C 1
ATOM 790 O O . ALA A 1 104 ? 7.927 -4.045 -15.556 1.00 92.50 104 ALA A O 1
ATOM 791 N N . ILE A 1 105 ? 6.159 -3.630 -16.890 1.00 89.81 105 ILE A N 1
ATOM 792 C CA . ILE A 1 105 ? 6.847 -3.933 -18.150 1.00 89.81 105 ILE A CA 1
ATOM 793 C C . ILE A 1 105 ? 6.785 -2.706 -19.047 1.00 89.81 105 ILE A C 1
ATOM 795 O O . ILE A 1 105 ? 5.696 -2.226 -19.360 1.00 89.81 105 ILE A O 1
ATOM 799 N N . LYS A 1 106 ? 7.955 -2.246 -19.489 1.00 87.25 106 LYS A N 1
ATOM 800 C CA . LYS A 1 106 ? 8.134 -1.114 -20.397 1.00 87.25 106 LYS A CA 1
ATOM 801 C C . LYS A 1 106 ? 9.023 -1.543 -21.557 1.00 87.25 106 LYS A C 1
ATOM 803 O O . LYS A 1 106 ? 10.111 -2.057 -21.319 1.00 87.25 106 LYS A O 1
ATOM 808 N N . ASN A 1 107 ? 8.574 -1.370 -22.799 1.00 87.06 107 ASN A N 1
ATOM 809 C CA . ASN A 1 107 ? 9.290 -1.820 -23.999 1.00 87.06 107 ASN A CA 1
ATOM 810 C C . ASN A 1 107 ? 9.719 -3.307 -23.961 1.00 87.06 107 ASN A C 1
ATOM 812 O O . ASN A 1 107 ? 10.761 -3.673 -24.493 1.00 87.06 107 ASN A O 1
ATOM 816 N N . GLY A 1 108 ? 8.929 -4.171 -23.314 1.00 85.88 108 GLY A N 1
ATOM 817 C CA . GLY A 1 108 ? 9.241 -5.600 -23.162 1.00 85.88 108 GLY A CA 1
ATOM 818 C C . GLY A 1 108 ? 10.233 -5.934 -22.041 1.00 85.88 108 GLY A C 1
ATOM 819 O O . GLY A 1 108 ? 10.466 -7.111 -21.773 1.00 85.88 108 GLY A O 1
ATOM 820 N N . GLU A 1 109 ? 10.761 -4.932 -21.339 1.00 87.62 109 GLU A N 1
ATOM 821 C CA . GLU A 1 109 ? 11.672 -5.110 -20.211 1.00 87.62 109 GLU A CA 1
ATOM 822 C C . GLU A 1 109 ? 10.965 -4.842 -18.884 1.00 87.62 109 GLU A C 1
ATOM 824 O O . GLU A 1 109 ? 10.107 -3.962 -18.774 1.00 87.62 109 GLU A O 1
ATOM 829 N N . LYS A 1 110 ? 11.328 -5.602 -17.846 1.00 91.69 110 LYS A N 1
ATOM 830 C CA . LYS A 1 110 ? 10.860 -5.315 -16.489 1.00 91.69 110 LYS A CA 1
ATOM 831 C C . LYS A 1 110 ? 11.459 -3.992 -16.034 1.00 91.69 110 LYS A C 1
ATOM 833 O O . LYS A 1 110 ? 12.657 -3.775 -16.194 1.00 91.69 110 LYS A O 1
ATOM 838 N N . VAL A 1 111 ? 10.645 -3.147 -15.414 1.00 92.38 111 VAL A N 1
ATOM 839 C CA . VAL A 1 111 ? 11.084 -1.873 -14.844 1.00 92.38 111 VAL A CA 1
ATOM 840 C C . VAL A 1 111 ? 10.565 -1.705 -13.424 1.00 92.38 111 VAL A C 1
ATOM 842 O O . VAL A 1 111 ? 9.511 -2.221 -13.054 1.00 92.38 111 VAL A O 1
ATOM 845 N N . GLN A 1 112 ? 11.321 -0.959 -12.625 1.00 94.25 112 GLN A N 1
ATOM 846 C CA . GLN A 1 112 ? 10.847 -0.467 -11.340 1.00 94.25 112 GLN A CA 1
ATOM 847 C C . GLN A 1 112 ? 9.780 0.607 -11.578 1.00 94.25 112 GLN A C 1
ATOM 849 O O . GLN A 1 112 ? 9.979 1.503 -12.402 1.00 94.25 112 GLN A O 1
ATOM 854 N N . ALA A 1 113 ? 8.663 0.529 -10.859 1.00 94.06 113 ALA A N 1
ATOM 855 C CA . ALA A 1 113 ? 7.552 1.457 -11.037 1.00 94.06 113 ALA A CA 1
ATOM 856 C C . ALA A 1 113 ? 6.771 1.679 -9.741 1.00 94.06 113 ALA A C 1
ATOM 858 O O . ALA A 1 113 ? 6.785 0.851 -8.831 1.00 94.06 113 ALA A O 1
ATOM 859 N N . GLU A 1 114 ? 6.079 2.811 -9.680 1.00 94.12 114 GLU A N 1
ATOM 860 C CA . GLU A 1 114 ? 5.186 3.154 -8.580 1.00 94.12 114 GLU A CA 1
ATOM 861 C C . GLU A 1 114 ? 3.745 2.740 -8.886 1.00 94.12 114 GLU A C 1
ATOM 863 O O . GLU A 1 114 ? 3.287 2.810 -10.029 1.00 94.12 114 GLU A O 1
ATOM 868 N N . VAL A 1 115 ? 3.017 2.335 -7.849 1.00 94.12 115 VAL A N 1
ATOM 869 C CA . VAL A 1 115 ? 1.584 2.035 -7.900 1.00 94.12 115 VAL A CA 1
ATOM 870 C C . VAL A 1 115 ? 0.876 2.680 -6.712 1.00 94.12 115 VAL A C 1
ATOM 872 O O . VAL A 1 115 ? 1.365 2.631 -5.587 1.00 94.12 115 VAL A O 1
ATOM 875 N N . THR A 1 116 ? -0.288 3.286 -6.946 1.00 94.88 116 THR A N 1
ATOM 876 C CA . THR A 1 116 ? -1.110 3.889 -5.888 1.00 94.88 116 THR A CA 1
ATOM 877 C C . THR A 1 116 ? -2.278 2.979 -5.537 1.00 94.88 116 THR A C 1
ATOM 879 O O . THR A 1 116 ? -3.097 2.635 -6.388 1.00 94.88 116 THR A O 1
ATOM 882 N N . ILE A 1 117 ? -2.375 2.620 -4.261 1.00 94.94 117 ILE A N 1
ATOM 883 C CA . ILE A 1 117 ? -3.276 1.596 -3.749 1.00 94.94 117 ILE A CA 1
ATOM 884 C C . ILE A 1 117 ? -4.183 2.217 -2.679 1.00 94.94 117 ILE A C 1
ATOM 886 O O . ILE A 1 117 ? -3.694 2.736 -1.670 1.00 94.94 117 ILE A O 1
ATOM 890 N N . PRO A 1 118 ? -5.513 2.183 -2.869 1.00 95.62 118 PRO A N 1
ATOM 891 C CA . PRO A 1 118 ? -6.461 2.539 -1.826 1.00 95.62 118 PRO A CA 1
ATOM 892 C C . PRO A 1 118 ? -6.760 1.338 -0.915 1.00 95.62 118 PRO A C 1
ATOM 894 O O . PRO A 1 118 ? -7.238 0.310 -1.388 1.00 95.62 118 PRO A O 1
ATOM 897 N N . VAL A 1 119 ? -6.568 1.500 0.394 1.00 95.56 119 VAL A N 1
ATOM 898 C CA . VAL A 1 119 ? -6.945 0.519 1.422 1.00 95.56 119 VAL A CA 1
ATOM 899 C C . VAL A 1 119 ? -8.124 1.066 2.224 1.00 95.56 119 VAL A C 1
ATOM 901 O O . VAL A 1 119 ? -8.081 2.192 2.728 1.00 95.56 119 VAL A O 1
ATOM 904 N N . TYR A 1 120 ? -9.201 0.286 2.318 1.00 93.75 120 TYR A N 1
ATOM 905 C CA . TYR A 1 120 ? -10.431 0.686 3.002 1.00 93.75 120 TYR A CA 1
ATOM 906 C C . TYR A 1 120 ? -10.558 -0.036 4.342 1.00 93.75 120 TYR A C 1
ATOM 908 O O . TYR A 1 120 ? -10.643 -1.260 4.384 1.00 93.75 120 TYR A O 1
ATOM 916 N N . PHE A 1 121 ? -10.652 0.736 5.420 1.00 94.19 121 PHE A N 1
ATOM 917 C CA . PHE A 1 121 ? -10.962 0.252 6.760 1.00 94.19 121 PHE A CA 1
ATOM 918 C C . PHE A 1 121 ? -12.410 0.595 7.083 1.00 94.19 121 PHE A C 1
ATOM 920 O O . PHE A 1 121 ? -12.785 1.769 7.151 1.00 94.19 121 PHE A O 1
ATOM 927 N N . LYS A 1 122 ? -13.229 -0.440 7.259 1.00 91.44 122 LYS A N 1
ATOM 928 C CA . LYS A 1 122 ? -14.637 -0.335 7.644 1.00 91.44 122 LYS A CA 1
ATOM 929 C C . LYS A 1 122 ? -14.872 -1.271 8.820 1.00 91.44 122 LYS A C 1
ATOM 931 O O . LYS A 1 122 ? -14.410 -2.410 8.779 1.00 91.44 122 LYS A O 1
ATOM 936 N N . LEU A 1 123 ? -15.569 -0.808 9.854 1.00 88.38 123 LEU A N 1
ATOM 937 C CA . LEU A 1 123 ? -16.090 -1.708 10.879 1.00 88.38 123 LEU A CA 1
ATOM 938 C C . LEU A 1 123 ? -17.441 -2.194 10.377 1.00 88.38 123 LEU A C 1
ATOM 940 O O . LEU A 1 123 ? -18.312 -1.391 10.046 1.00 88.38 123 LEU A O 1
ATOM 944 N N . ASN A 1 124 ? -17.599 -3.508 10.307 1.00 81.81 124 ASN A N 1
ATOM 945 C CA . ASN A 1 124 ? -18.917 -4.091 10.160 1.00 81.81 124 ASN A CA 1
ATOM 946 C C . ASN A 1 124 ? -19.572 -3.998 11.535 1.00 81.81 124 ASN A C 1
ATOM 948 O O . ASN A 1 124 ? -19.005 -4.475 12.519 1.00 81.81 124 ASN A O 1
ATOM 952 N N . GLU A 1 125 ? -20.734 -3.358 11.623 1.00 67.12 125 GLU A N 1
ATOM 953 C CA . GLU A 1 125 ? -21.516 -3.345 12.857 1.00 67.12 125 GLU A CA 1
ATOM 954 C C . GLU A 1 125 ? -22.135 -4.726 13.098 1.00 67.12 125 GLU A C 1
ATOM 956 O O . GLU A 1 125 ? -23.329 -4.955 12.914 1.00 67.12 125 GLU A O 1
ATOM 961 N N . GLU A 1 126 ? -21.317 -5.695 13.497 1.00 59.06 126 GLU A N 1
ATOM 962 C CA . GLU A 1 126 ? -21.814 -6.979 13.970 1.00 59.06 126 GLU A CA 1
ATOM 963 C C . GLU A 1 126 ? -22.235 -6.852 15.443 1.00 59.06 126 GLU A C 1
ATOM 965 O O . GLU A 1 126 ? -21.480 -7.097 16.377 1.00 59.06 126 GLU A O 1
ATOM 970 N N . LYS A 1 127 ? -23.497 -6.430 15.607 1.00 51.69 127 LYS A N 1
ATOM 971 C CA . LYS A 1 127 ? -24.431 -6.721 16.713 1.00 51.69 127 LYS A CA 1
ATOM 972 C C . LYS A 1 127 ? -23.911 -6.531 18.150 1.00 51.69 127 LYS A C 1
ATOM 974 O O . LYS A 1 127 ? -23.698 -7.498 18.875 1.00 51.69 127 LYS A O 1
ATOM 979 N N . LYS A 1 128 ? -23.950 -5.290 18.645 1.00 50.50 128 LYS A N 1
ATOM 980 C CA . LYS A 1 128 ? -24.035 -4.981 20.092 1.00 50.50 128 LYS A CA 1
ATOM 981 C C . LYS A 1 128 ? -25.466 -5.097 20.666 1.00 50.50 128 LYS A C 1
ATOM 983 O O . LYS A 1 128 ? -25.835 -4.334 21.545 1.00 50.50 128 LYS A O 1
ATOM 988 N N . ASN A 1 129 ? -26.261 -6.067 20.206 1.00 53.28 129 ASN A N 1
ATOM 989 C CA . ASN A 1 129 ? -27.560 -6.398 20.810 1.00 53.28 129 ASN A CA 1
ATOM 990 C C . ASN A 1 129 ? -27.554 -7.863 21.257 1.00 53.28 129 ASN A C 1
ATOM 992 O O . ASN A 1 129 ? -28.088 -8.735 20.570 1.00 53.28 129 ASN A O 1
ATOM 996 N N . LYS A 1 130 ? -26.925 -8.135 22.397 1.00 51.34 130 LYS A N 1
ATOM 997 C CA . LYS A 1 130 ? -27.383 -9.183 23.309 1.00 51.34 130 LYS A CA 1
ATOM 998 C C . LYS A 1 130 ? -27.384 -8.559 24.699 1.00 51.34 130 LYS A C 1
ATOM 1000 O O . LYS A 1 130 ? -26.329 -8.139 25.169 1.00 51.34 130 LYS A O 1
ATOM 1005 N N . GLU A 1 131 ? -28.607 -8.398 25.195 1.00 49.03 131 GLU A N 1
ATOM 1006 C CA . GLU A 1 131 ? -28.994 -7.998 26.552 1.00 49.03 131 GLU A CA 1
ATOM 1007 C C . GLU A 1 131 ? -28.270 -8.806 27.632 1.00 49.03 131 GLU A C 1
ATOM 1009 O O . GLU A 1 131 ? -27.955 -9.995 27.373 1.00 49.03 131 GLU A O 1
#